Protein AF-A0A2P7EAV1-F1 (afdb_monomer_lite)

Structure (mmCIF, N/CA/C/O backbone):
data_AF-A0A2P7EAV1-F1
#
_entry.id   AF-A0A2P7EAV1-F1
#
loop_
_atom_site.group_PDB
_atom_site.id
_atom_site.type_symbol
_atom_site.label_atom_id
_atom_site.label_alt_id
_atom_site.label_comp_id
_atom_site.label_asym_id
_atom_site.label_entity_id
_atom_site.label_seq_id
_atom_site.pdbx_PDB_ins_code
_atom_site.Cartn_x
_atom_site.Cartn_y
_atom_site.Cartn_z
_atom_site.occupancy
_atom_site.B_iso_or_equiv
_atom_site.auth_seq_id
_atom_site.auth_comp_id
_atom_site.auth_asym_id
_atom_site.auth_atom_id
_atom_site.pdbx_PDB_model_num
ATOM 1 N N . MET A 1 1 ? -2.759 5.572 -10.181 1.00 83.88 1 MET A N 1
ATOM 2 C CA . MET A 1 1 ? -2.470 5.397 -8.748 1.00 83.88 1 MET A CA 1
ATOM 3 C C . MET A 1 1 ? -1.467 4.273 -8.643 1.00 83.88 1 MET A C 1
ATOM 5 O O . MET A 1 1 ? -1.638 3.305 -9.372 1.00 83.88 1 MET A O 1
ATOM 9 N N . ASP A 1 2 ? -0.425 4.432 -7.833 1.00 96.19 2 ASP A N 1
ATOM 10 C CA . ASP A 1 2 ? 0.626 3.425 -7.631 1.00 96.19 2 ASP A CA 1
ATOM 11 C C . ASP A 1 2 ? 0.460 2.725 -6.283 1.00 96.19 2 ASP A C 1
ATOM 13 O O . ASP A 1 2 ? 0.516 1.499 -6.218 1.00 96.19 2 ASP A O 1
ATOM 17 N N . LEU A 1 3 ? 0.152 3.492 -5.235 1.00 95.62 3 LEU A N 1
ATOM 18 C CA . LEU A 1 3 ? -0.102 2.996 -3.885 1.00 95.62 3 LEU A CA 1
ATOM 19 C C . LEU A 1 3 ? -1.404 3.590 -3.346 1.00 95.62 3 LEU A C 1
ATOM 21 O O . LEU A 1 3 ? -1.685 4.770 -3.562 1.00 95.62 3 LEU A O 1
ATOM 25 N N . GLN A 1 4 ? -2.185 2.790 -2.628 1.00 95.81 4 GLN A N 1
ATOM 26 C CA . GLN A 1 4 ? -3.384 3.247 -1.940 1.00 95.81 4 GLN A CA 1
ATOM 27 C C . GLN A 1 4 ? -3.350 2.868 -0.457 1.00 95.81 4 GLN A C 1
ATOM 29 O O . GLN A 1 4 ? -3.023 1.736 -0.104 1.00 95.81 4 GLN A O 1
ATOM 34 N N . LEU A 1 5 ? -3.702 3.822 0.404 1.00 94.31 5 LEU A N 1
ATOM 35 C CA . LEU A 1 5 ? -3.842 3.634 1.843 1.00 94.31 5 LEU A CA 1
ATOM 36 C C . LEU A 1 5 ? -5.328 3.620 2.201 1.00 94.31 5 LEU A C 1
ATOM 38 O O . LEU A 1 5 ? -6.051 4.588 1.948 1.00 94.31 5 LEU A O 1
ATOM 42 N N . ILE A 1 6 ? -5.782 2.510 2.783 1.00 93.44 6 ILE A N 1
ATOM 43 C CA . ILE A 1 6 ? -7.188 2.294 3.142 1.00 93.44 6 ILE A CA 1
ATOM 44 C C . ILE A 1 6 ? -7.304 2.239 4.669 1.00 93.44 6 ILE A C 1
ATOM 46 O O . ILE A 1 6 ? -6.710 1.345 5.275 1.00 93.44 6 ILE A O 1
ATOM 50 N N . PRO A 1 7 ? -8.061 3.143 5.313 1.00 91.38 7 PRO A N 1
ATOM 51 C CA . PRO A 1 7 ? -8.223 3.133 6.759 1.00 91.38 7 PRO A CA 1
ATOM 52 C C . PRO A 1 7 ? -8.903 1.838 7.224 1.00 91.38 7 PRO A C 1
ATOM 54 O O . PRO A 1 7 ? -9.851 1.348 6.611 1.00 91.38 7 PRO A O 1
ATOM 57 N N . SER A 1 8 ? -8.413 1.285 8.329 1.00 87.06 8 SER A N 1
ATOM 58 C CA . SER A 1 8 ? -8.873 0.044 8.949 1.00 87.06 8 SER A CA 1
ATOM 59 C C . SER A 1 8 ? -8.796 0.185 10.469 1.00 87.06 8 SER A C 1
ATOM 61 O O . SER A 1 8 ? -7.720 0.043 11.039 1.00 87.06 8 SER A O 1
ATOM 63 N N . ALA A 1 9 ? -9.932 0.448 11.123 1.00 83.19 9 ALA A N 1
ATOM 64 C CA . ALA A 1 9 ? -10.018 0.764 12.556 1.00 83.19 9 ALA A CA 1
ATOM 65 C C . ALA A 1 9 ? -9.052 1.901 12.977 1.00 83.19 9 ALA A C 1
ATOM 67 O O . ALA A 1 9 ? -9.363 3.073 12.736 1.00 83.19 9 ALA A O 1
ATOM 68 N N . ASP A 1 10 ? -7.885 1.556 13.528 1.00 84.56 10 ASP A N 1
ATOM 69 C CA . ASP A 1 10 ? -6.824 2.478 13.976 1.00 84.56 10 ASP A CA 1
ATOM 70 C C . ASP A 1 10 ? -5.514 2.349 13.181 1.00 84.56 10 ASP A C 1
ATOM 72 O O . ASP A 1 10 ? -4.453 2.807 13.599 1.00 84.56 10 ASP A O 1
ATOM 76 N N . ALA A 1 11 ? -5.591 1.724 12.013 1.00 92.38 11 ALA A N 1
ATOM 77 C CA . ALA A 1 11 ? -4.463 1.438 11.144 1.00 92.38 11 ALA A CA 1
ATOM 78 C C . ALA A 1 11 ? -4.829 1.689 9.673 1.00 92.38 11 ALA A C 1
ATOM 80 O O . ALA A 1 11 ? -5.957 2.066 9.347 1.00 92.38 11 ALA A O 1
ATOM 81 N N . TYR A 1 12 ? -3.882 1.455 8.769 1.00 94.81 12 TYR A N 1
ATOM 82 C CA . TYR A 1 12 ? -4.065 1.575 7.328 1.00 94.81 12 TYR A CA 1
ATOM 83 C C . TYR A 1 12 ? -3.591 0.314 6.618 1.00 94.81 12 TYR A C 1
ATOM 85 O O . TYR A 1 12 ? -2.495 -0.185 6.860 1.00 94.81 12 TYR A O 1
ATOM 93 N N . LYS A 1 13 ? -4.420 -0.189 5.706 1.00 95.44 13 LYS A N 1
ATOM 94 C CA . LYS A 1 13 ? -4.027 -1.220 4.750 1.00 95.44 13 LYS A CA 1
ATOM 95 C C . LYS A 1 13 ? -3.254 -0.589 3.605 1.00 95.44 13 LYS A C 1
ATOM 97 O O . LYS A 1 13 ? -3.690 0.427 3.060 1.00 95.44 13 LYS A O 1
ATOM 102 N N . LEU A 1 14 ? -2.157 -1.229 3.225 1.00 96.19 14 LEU A N 1
ATOM 103 C CA . LEU A 1 14 ? -1.361 -0.862 2.061 1.00 96.19 14 LEU A CA 1
ATOM 104 C C . LEU A 1 14 ? -1.819 -1.691 0.866 1.00 96.19 14 LEU A C 1
ATOM 106 O O . LEU A 1 14 ? -1.769 -2.920 0.902 1.00 96.19 14 LEU A O 1
ATOM 110 N N . LEU A 1 15 ? -2.255 -1.014 -0.191 1.00 96.56 15 LEU A N 1
ATOM 111 C CA . LEU A 1 15 ? -2.698 -1.647 -1.424 1.00 96.56 15 LEU A CA 1
ATOM 112 C C . LEU A 1 15 ? -1.833 -1.161 -2.597 1.00 96.56 15 LEU A C 1
ATOM 114 O O . LEU A 1 15 ? -1.975 -0.010 -3.020 1.00 96.56 15 LEU A O 1
ATOM 118 N N . PRO A 1 16 ? -0.944 -2.005 -3.145 1.00 96.50 16 PRO A N 1
ATOM 119 C CA . PRO A 1 16 ? -0.262 -1.691 -4.393 1.00 96.50 16 PRO A CA 1
ATOM 120 C C . PRO A 1 16 ? -1.258 -1.752 -5.558 1.00 96.50 16 PRO A C 1
ATOM 122 O O . PRO A 1 16 ? -1.929 -2.759 -5.766 1.00 96.50 16 PRO A O 1
ATOM 125 N N . ILE A 1 17 ? -1.346 -0.669 -6.329 1.00 96.56 17 ILE A N 1
ATOM 126 C CA . ILE A 1 17 ? -2.228 -0.557 -7.505 1.00 96.56 17 ILE A CA 1
ATOM 127 C C . ILE A 1 17 ? -1.445 -0.774 -8.805 1.00 96.56 17 ILE A C 1
ATOM 129 O O . ILE A 1 17 ? -2.010 -1.179 -9.820 1.00 96.56 17 ILE A O 1
ATOM 133 N N . SER A 1 18 ? -0.137 -0.516 -8.783 1.00 96.50 18 SER A N 1
ATOM 134 C CA . SER A 1 18 ? 0.757 -0.701 -9.922 1.00 96.50 18 SER A CA 1
ATOM 135 C C . SER A 1 18 ? 1.980 -1.534 -9.544 1.00 96.50 18 SER A C 1
ATOM 137 O O . SER A 1 18 ? 2.315 -1.694 -8.369 1.00 96.50 18 SER A O 1
ATOM 139 N N . VAL A 1 19 ? 2.690 -2.029 -10.561 1.00 96.38 19 VAL A N 1
ATOM 140 C CA . VAL A 1 19 ? 3.984 -2.708 -10.381 1.00 96.38 19 VAL A CA 1
ATOM 141 C C . VAL A 1 19 ? 4.998 -1.791 -9.691 1.00 96.38 19 VAL A C 1
ATOM 143 O O . VAL A 1 19 ? 5.774 -2.260 -8.867 1.00 96.38 19 VAL A O 1
ATOM 146 N N . ILE A 1 20 ? 4.958 -0.484 -9.974 1.00 97.12 20 ILE A N 1
ATOM 147 C CA . ILE A 1 20 ? 5.840 0.502 -9.338 1.00 97.12 20 ILE A CA 1
ATOM 148 C C . ILE A 1 20 ? 5.523 0.632 -7.845 1.00 97.12 20 ILE A C 1
ATOM 150 O O . ILE A 1 20 ? 6.442 0.634 -7.030 1.00 97.12 20 ILE A O 1
ATOM 154 N N . GLY A 1 21 ? 4.240 0.664 -7.472 1.00 97.00 21 GLY A N 1
ATOM 155 C CA . GLY A 1 21 ? 3.835 0.660 -6.065 1.00 97.00 21 GLY A CA 1
ATOM 156 C C . GLY A 1 21 ? 4.253 -0.612 -5.330 1.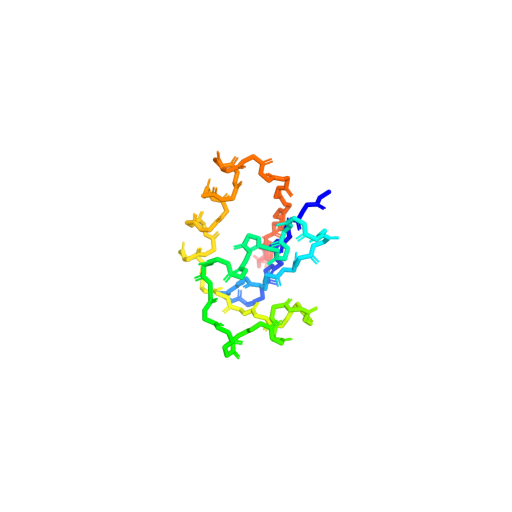00 97.00 21 GLY A C 1
ATOM 157 O O . GLY A 1 21 ? 4.753 -0.535 -4.212 1.00 97.00 21 GLY A O 1
ATOM 158 N N . MET A 1 22 ? 4.110 -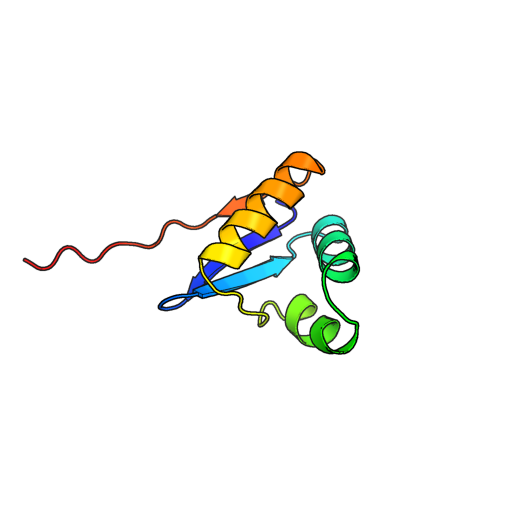1.778 -5.969 1.00 97.44 22 MET A N 1
ATOM 159 C CA . MET A 1 22 ? 4.561 -3.047 -5.389 1.00 97.44 22 MET A CA 1
ATOM 160 C C . MET A 1 22 ? 6.082 -3.084 -5.205 1.00 97.44 22 MET A C 1
ATOM 162 O O . MET A 1 22 ? 6.552 -3.461 -4.136 1.00 97.44 22 MET A O 1
ATOM 166 N N . LEU A 1 23 ? 6.851 -2.661 -6.213 1.00 97.31 23 LEU A N 1
ATOM 167 C CA . LEU A 1 23 ? 8.311 -2.623 -6.137 1.00 97.31 23 LEU A CA 1
ATOM 168 C C . LEU A 1 23 ? 8.786 -1.694 -5.019 1.00 97.31 23 LEU A C 1
ATOM 170 O O . LEU A 1 23 ? 9.674 -2.062 -4.257 1.00 97.31 23 LEU A O 1
ATOM 174 N N . TRP A 1 24 ? 8.173 -0.514 -4.900 1.00 97.50 24 TRP A N 1
ATOM 175 C CA . TRP A 1 24 ? 8.480 0.410 -3.815 1.00 97.50 24 TRP A CA 1
ATOM 176 C C . TRP A 1 24 ? 8.216 -0.247 -2.456 1.00 97.50 24 TRP A C 1
ATOM 178 O O . TRP A 1 24 ? 9.120 -0.308 -1.633 1.00 97.50 24 TRP A O 1
ATOM 188 N N . LEU A 1 25 ? 7.051 -0.870 -2.244 1.00 97.12 25 LEU A N 1
ATOM 189 C CA . LEU A 1 25 ? 6.774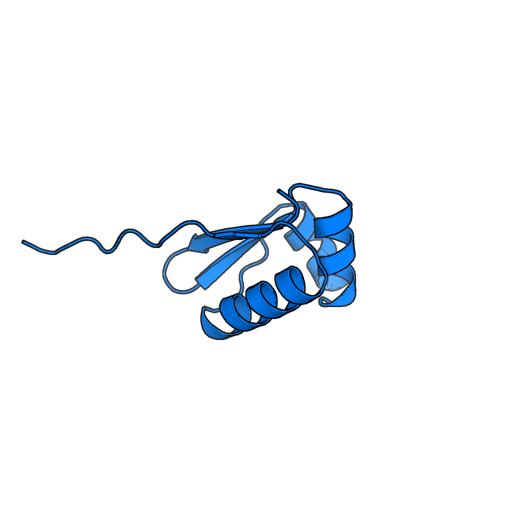 -1.588 -0.992 1.00 97.12 25 LEU A CA 1
ATOM 190 C C . LEU A 1 25 ? 7.819 -2.679 -0.695 1.00 97.12 25 LEU A C 1
ATOM 192 O O . LEU A 1 25 ? 8.260 -2.816 0.440 1.00 97.12 25 LEU A O 1
ATOM 196 N N . GLN A 1 26 ? 8.269 -3.432 -1.695 1.00 96.25 26 GLN A N 1
ATOM 197 C CA . GLN A 1 26 ? 9.267 -4.490 -1.499 1.00 96.25 26 GLN A CA 1
ATOM 198 C C . GLN A 1 26 ? 10.656 -3.979 -1.078 1.00 96.25 26 GLN A C 1
ATOM 200 O O . GLN A 1 26 ? 11.417 -4.745 -0.494 1.00 96.25 26 GLN A O 1
ATOM 205 N N . ILE A 1 27 ? 10.989 -2.710 -1.335 1.00 95.81 27 ILE A N 1
ATOM 206 C CA . ILE A 1 27 ? 12.240 -2.086 -0.867 1.00 95.81 27 ILE A CA 1
ATOM 207 C C . ILE A 1 27 ? 12.160 -1.745 0.629 1.00 95.81 27 ILE A C 1
ATOM 209 O O . ILE A 1 27 ? 13.166 -1.809 1.332 1.00 95.81 27 ILE A O 1
ATOM 213 N N . HIS A 1 28 ? 10.966 -1.405 1.120 1.00 95.00 28 HIS A N 1
ATOM 214 C CA . HIS A 1 28 ? 10.750 -0.952 2.498 1.00 95.00 28 HIS A CA 1
ATOM 215 C C . HIS A 1 28 ? 10.331 -2.073 3.462 1.00 95.00 28 HIS A C 1
ATOM 217 O O . HIS A 1 28 ? 10.382 -1.881 4.675 1.00 95.00 28 HIS A O 1
ATOM 223 N N . PHE A 1 29 ? 9.927 -3.238 2.949 1.00 96.19 29 PHE A N 1
ATOM 224 C CA . PHE A 1 29 ? 9.463 -4.370 3.751 1.00 96.19 29 PHE A CA 1
ATOM 225 C C . PHE A 1 29 ? 10.246 -5.647 3.444 1.00 96.19 29 PHE A C 1
ATOM 227 O O . PHE A 1 29 ? 10.505 -5.981 2.288 1.00 96.19 29 PHE A O 1
ATOM 234 N N . GLU A 1 30 ? 10.542 -6.418 4.490 1.00 96.44 30 GLU A N 1
ATOM 235 C CA . GLU A 1 30 ? 11.175 -7.730 4.355 1.00 96.44 30 GLU A CA 1
ATOM 236 C C . GLU A 1 30 ? 10.343 -8.697 3.499 1.00 96.44 30 GLU A C 1
ATOM 238 O O . GLU A 1 30 ? 9.108 -8.664 3.517 1.00 96.44 30 GLU A O 1
ATOM 243 N N . ASN A 1 31 ? 11.026 -9.629 2.826 1.00 96.12 31 ASN A N 1
ATOM 244 C CA . ASN A 1 31 ? 10.427 -10.626 1.929 1.00 96.12 31 ASN A CA 1
ATOM 245 C C . ASN A 1 31 ? 9.296 -11.440 2.576 1.00 96.12 31 ASN A C 1
ATOM 247 O O . ASN A 1 31 ? 8.356 -11.843 1.892 1.00 96.12 31 ASN A O 1
ATOM 251 N N . SER A 1 32 ? 9.360 -11.649 3.893 1.00 96.94 32 SER A N 1
ATOM 252 C CA . SER A 1 32 ? 8.324 -12.312 4.696 1.00 96.94 32 SER A CA 1
ATOM 253 C C . SER A 1 32 ? 6.945 -11.641 4.589 1.00 96.94 32 SER A C 1
ATOM 255 O O . SER A 1 32 ? 5.926 -12.308 4.761 1.00 96.94 32 SER A O 1
ATOM 257 N N . HIS A 1 33 ? 6.890 -10.350 4.251 1.00 95.81 33 HIS A N 1
ATOM 258 C CA . HIS A 1 33 ? 5.658 -9.567 4.133 1.00 95.81 33 HIS A CA 1
ATOM 259 C C . HIS A 1 33 ? 5.147 -9.436 2.694 1.00 95.81 33 HIS A C 1
ATOM 261 O O . HIS A 1 33 ? 4.036 -8.944 2.482 1.00 95.81 33 HIS A O 1
ATOM 267 N N . TRP A 1 34 ? 5.916 -9.863 1.690 1.00 96.12 34 TRP A N 1
ATOM 268 C CA . TRP A 1 34 ? 5.592 -9.612 0.283 1.00 96.12 34 TRP A CA 1
ATOM 269 C C . TRP A 1 34 ? 4.271 -10.250 -0.146 1.00 96.12 34 TRP A C 1
ATOM 271 O O . TRP A 1 34 ? 3.491 -9.613 -0.851 1.00 96.12 34 TRP A O 1
ATOM 281 N N . ASP A 1 35 ? 3.964 -11.452 0.344 1.00 96.94 35 ASP A N 1
ATOM 282 C CA . ASP A 1 35 ? 2.683 -12.112 0.073 1.00 96.94 35 ASP A CA 1
ATOM 283 C C . ASP A 1 35 ? 1.489 -11.332 0.642 1.00 96.94 35 ASP A C 1
ATOM 285 O O . ASP A 1 35 ? 0.416 -11.300 0.034 1.00 96.94 35 ASP A O 1
ATOM 289 N N . LEU A 1 36 ? 1.655 -10.692 1.804 1.00 96.38 36 LEU A N 1
ATOM 290 C CA . LEU A 1 36 ? 0.618 -9.856 2.414 1.00 96.38 36 LEU A CA 1
ATOM 291 C C . LEU A 1 36 ? 0.449 -8.540 1.651 1.00 96.38 36 LEU A C 1
ATOM 293 O O . LEU A 1 36 ? -0.686 -8.115 1.431 1.00 96.38 36 LEU A O 1
ATOM 297 N N . LEU A 1 37 ? 1.552 -7.926 1.216 1.00 96.44 37 LEU A N 1
ATOM 298 C CA . LEU A 1 37 ? 1.550 -6.708 0.399 1.00 96.44 37 LEU A CA 1
ATOM 299 C C . LEU A 1 37 ? 0.865 -6.954 -0.950 1.00 96.44 37 LEU A C 1
ATOM 301 O O . LEU A 1 37 ? -0.039 -6.209 -1.321 1.00 96.44 37 LEU A O 1
ATOM 305 N N . ALA A 1 38 ? 1.206 -8.052 -1.632 1.00 95.00 38 ALA A N 1
ATOM 306 C CA . ALA A 1 38 ? 0.609 -8.434 -2.913 1.00 95.00 38 ALA A CA 1
ATOM 307 C C . ALA A 1 38 ? -0.906 -8.676 -2.813 1.00 95.00 38 ALA A C 1
ATOM 309 O O . ALA A 1 38 ? -1.647 -8.422 -3.759 1.00 95.00 38 ALA A O 1
ATOM 310 N N . LYS A 1 39 ? -1.376 -9.153 -1.655 1.00 95.00 39 LYS A N 1
ATOM 311 C CA . LYS A 1 39 ? -2.799 -9.390 -1.378 1.00 95.00 39 LYS A CA 1
ATOM 312 C C . LYS A 1 39 ? -3.522 -8.162 -0.807 1.00 95.00 39 LYS A C 1
ATOM 314 O O . LYS A 1 39 ? -4.710 -8.261 -0.511 1.00 95.00 39 LYS A O 1
ATOM 319 N N . GLY A 1 40 ? -2.837 -7.032 -0.606 1.00 92.69 40 GLY A N 1
ATOM 320 C CA . GLY A 1 40 ? -3.417 -5.837 0.022 1.00 92.69 40 GLY A CA 1
ATOM 321 C C . GLY A 1 40 ? -3.839 -6.049 1.483 1.00 92.69 40 GLY A C 1
ATOM 322 O O . GLY A 1 40 ? -4.769 -5.406 1.971 1.00 92.69 40 GLY A O 1
ATOM 323 N N . MET A 1 41 ? -3.208 -7.006 2.169 1.00 93.62 41 MET A N 1
ATOM 324 C CA . MET A 1 41 ? -3.516 -7.388 3.553 1.00 93.62 41 MET A CA 1
ATOM 325 C C . MET A 1 41 ? -2.486 -6.872 4.559 1.00 93.62 41 MET A C 1
ATOM 327 O O . MET A 1 41 ? -2.690 -7.035 5.759 1.00 93.62 41 MET A O 1
ATOM 331 N N . ALA A 1 42 ? -1.397 -6.257 4.096 1.00 94.81 42 ALA A N 1
ATOM 332 C CA . ALA A 1 42 ? -0.441 -5.597 4.973 1.00 94.81 42 ALA A CA 1
ATOM 333 C C . ALA A 1 42 ? -1.098 -4.389 5.655 1.00 94.81 42 ALA A C 1
ATOM 335 O O . ALA A 1 42 ? -1.720 -3.558 4.990 1.00 94.81 42 ALA A O 1
ATOM 336 N N . VAL A 1 43 ? -0.960 -4.310 6.978 1.00 95.12 43 VAL A N 1
ATOM 337 C CA . VAL A 1 43 ? -1.521 -3.249 7.818 1.00 95.12 43 VAL A CA 1
ATOM 338 C C . VAL A 1 43 ? -0.378 -2.556 8.547 1.00 95.12 43 VAL A C 1
ATOM 340 O O . VAL A 1 43 ? 0.479 -3.226 9.115 1.00 95.12 43 VAL A O 1
ATOM 343 N N . VAL A 1 44 ? -0.391 -1.228 8.546 1.00 94.56 44 VAL A N 1
ATOM 344 C CA . VAL A 1 44 ? 0.539 -0.384 9.303 1.00 94.56 44 VAL A CA 1
ATOM 345 C C . VAL A 1 44 ? -0.241 0.566 10.198 1.00 94.56 44 VAL A C 1
ATOM 347 O O . VAL A 1 44 ? -1.356 0.964 9.856 1.00 94.56 44 VAL A O 1
ATOM 350 N N . ASP A 1 45 ? 0.320 0.928 11.345 1.00 94.50 45 ASP A N 1
ATOM 351 C CA . ASP A 1 45 ? -0.273 1.939 12.221 1.00 94.50 45 ASP A CA 1
ATOM 352 C C . ASP A 1 45 ? -0.339 3.323 1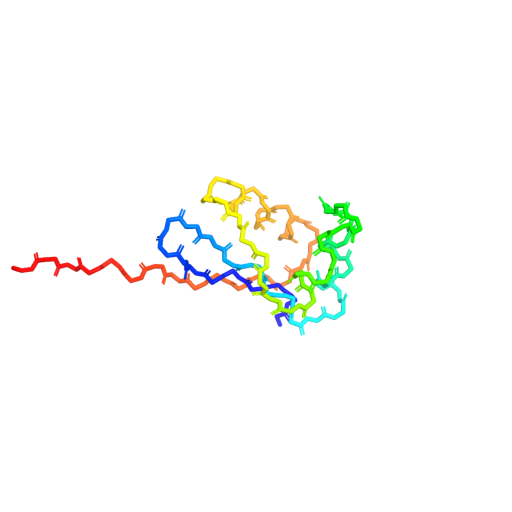1.542 1.00 94.50 45 ASP A C 1
ATOM 354 O 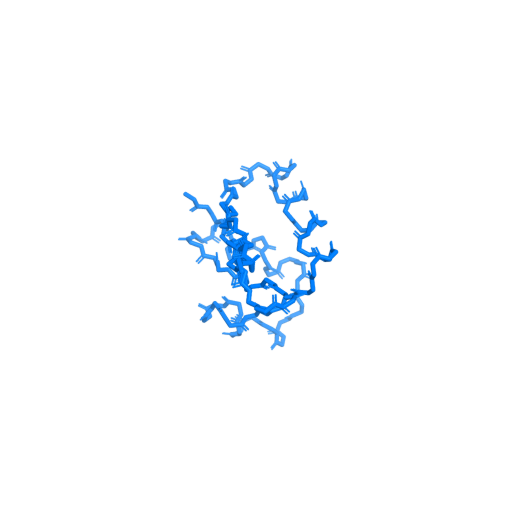O . ASP A 1 45 ? 0.214 3.548 10.461 1.00 94.50 45 ASP A O 1
ATOM 358 N N . ALA A 1 46 ? -1.062 4.256 12.165 1.00 91.00 46 ALA A N 1
ATOM 359 C CA . ALA A 1 46 ? -1.283 5.587 11.612 1.00 91.00 46 ALA A CA 1
ATOM 360 C C . ALA A 1 46 ? 0.016 6.390 11.398 1.00 91.00 46 ALA A C 1
ATOM 362 O O . ALA A 1 46 ? 0.151 7.031 10.353 1.00 91.00 46 ALA A O 1
ATOM 363 N N . ASP A 1 47 ? 0.975 6.319 12.321 1.00 93.00 47 ASP A N 1
ATOM 364 C CA . ASP A 1 47 ? 2.218 7.095 12.247 1.00 93.00 47 ASP A CA 1
ATOM 365 C C . ASP A 1 47 ? 3.110 6.568 11.114 1.00 93.00 47 ASP A C 1
ATOM 367 O O . ASP A 1 47 ? 3.559 7.323 10.244 1.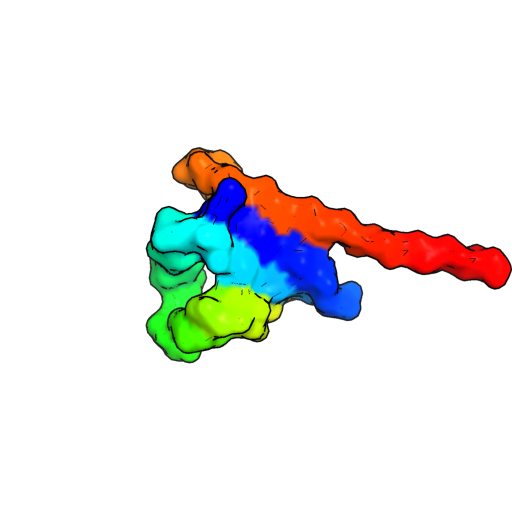00 93.00 47 ASP A O 1
ATOM 371 N N . SER A 1 48 ? 3.269 5.245 11.048 1.00 94.19 48 SER A N 1
ATOM 372 C CA . SER A 1 48 ? 3.957 4.538 9.967 1.00 94.19 48 SER A CA 1
ATOM 373 C C . SER A 1 48 ? 3.309 4.821 8.612 1.00 94.19 48 SER A C 1
ATOM 375 O O . SER A 1 48 ? 4.005 5.037 7.619 1.00 94.19 48 SER A O 1
ATOM 377 N N . SER A 1 49 ? 1.974 4.874 8.556 1.00 92.75 49 SER A N 1
ATOM 378 C CA . SER A 1 49 ? 1.235 5.181 7.328 1.00 92.75 49 SER A CA 1
ATOM 379 C C . SER A 1 49 ? 1.545 6.583 6.793 1.00 92.75 49 SER A C 1
ATOM 381 O O . SER A 1 49 ? 1.710 6.764 5.586 1.00 92.75 49 SER A O 1
ATOM 383 N N . GLN A 1 50 ? 1.684 7.565 7.688 1.00 92.62 50 GLN A N 1
ATOM 384 C CA . GLN A 1 50 ? 1.982 8.943 7.324 1.00 92.62 50 GLN A CA 1
ATOM 385 C C . GLN A 1 50 ? 3.424 9.079 6.826 1.00 92.62 50 GLN A C 1
ATOM 387 O O . GLN A 1 50 ? 3.655 9.724 5.802 1.00 92.62 50 GLN A O 1
ATOM 392 N N . ALA A 1 51 ? 4.374 8.425 7.501 1.00 94.88 51 ALA A N 1
ATOM 393 C CA . ALA A 1 51 ? 5.773 8.386 7.082 1.00 94.88 51 ALA A CA 1
ATOM 394 C C . ALA A 1 51 ? 5.940 7.718 5.704 1.00 94.88 51 ALA A C 1
ATOM 396 O O . ALA A 1 51 ? 6.579 8.286 4.820 1.00 94.88 51 ALA A O 1
ATOM 397 N N . LEU A 1 52 ? 5.301 6.562 5.487 1.00 94.88 52 LEU A N 1
ATOM 398 C CA . LEU A 1 52 ? 5.316 5.857 4.200 1.00 94.88 52 LEU A CA 1
ATOM 399 C C . LEU A 1 52 ? 4.679 6.687 3.081 1.00 94.88 52 LEU A C 1
ATOM 401 O O . LEU A 1 52 ? 5.207 6.732 1.975 1.00 94.88 52 LEU A O 1
ATOM 405 N N . CYS A 1 53 ? 3.557 7.357 3.356 1.00 94.38 53 CYS A N 1
ATOM 406 C CA . CYS A 1 53 ? 2.887 8.211 2.376 1.00 94.38 53 CYS A CA 1
ATOM 407 C C . CYS A 1 53 ? 3.792 9.375 1.943 1.00 94.38 53 CYS A C 1
ATOM 409 O O . CYS A 1 53 ? 3.944 9.626 0.746 1.00 94.38 53 CYS A O 1
ATOM 411 N N . ALA A 1 54 ? 4.439 10.044 2.903 1.00 95.50 54 ALA A N 1
ATOM 412 C CA . ALA A 1 54 ? 5.369 11.132 2.621 1.00 95.50 54 ALA A CA 1
ATOM 413 C C . ALA A 1 54 ? 6.570 10.665 1.780 1.00 95.50 54 ALA A C 1
ATOM 415 O O . ALA A 1 54 ? 6.916 11.321 0.797 1.00 95.50 54 ALA A O 1
ATOM 416 N N . ASP A 1 55 ? 7.164 9.522 2.126 1.00 96.94 55 ASP A N 1
ATOM 417 C CA . ASP A 1 55 ? 8.318 8.970 1.409 1.00 96.94 55 ASP A CA 1
ATOM 418 C C . ASP A 1 55 ? 7.961 8.492 -0.011 1.00 96.94 55 ASP A C 1
ATOM 420 O O . ASP A 1 55 ? 8.663 8.804 -0.977 1.00 96.94 55 ASP A O 1
ATOM 424 N N . ALA A 1 56 ? 6.811 7.831 -0.181 1.00 96.12 56 ALA A N 1
ATOM 425 C CA . ALA A 1 56 ? 6.315 7.414 -1.491 1.00 96.12 56 ALA A CA 1
ATOM 426 C C . ALA A 1 56 ? 6.048 8.618 -2.412 1.00 96.12 56 ALA A C 1
ATOM 428 O O . ALA A 1 56 ? 6.433 8.602 -3.584 1.00 96.12 56 ALA A O 1
ATOM 429 N N . LEU A 1 57 ? 5.437 9.686 -1.886 1.00 96.25 57 LEU A N 1
ATOM 430 C CA . LEU A 1 57 ? 5.223 10.931 -2.632 1.00 96.25 57 LEU A CA 1
ATOM 431 C C . LEU A 1 57 ? 6.551 11.599 -3.013 1.00 96.25 57 LEU A C 1
ATOM 433 O O . LEU A 1 57 ? 6.712 12.015 -4.161 1.00 96.25 57 LEU A O 1
ATOM 437 N N . ALA A 1 58 ? 7.514 11.665 -2.089 1.00 97.12 58 ALA A N 1
ATOM 438 C CA . ALA A 1 58 ? 8.851 12.201 -2.355 1.00 97.12 58 ALA A CA 1
ATOM 439 C C . ALA A 1 58 ? 9.616 11.377 -3.408 1.00 97.12 58 ALA A C 1
ATOM 441 O O . ALA A 1 58 ? 10.371 11.933 -4.204 1.00 97.12 58 ALA A O 1
ATOM 442 N N . SER A 1 59 ? 9.354 10.070 -3.464 1.00 95.88 59 SER A N 1
ATOM 443 C CA . SER A 1 59 ? 9.880 9.139 -4.469 1.00 95.88 59 SER A CA 1
ATOM 444 C C . SER A 1 59 ? 9.156 9.219 -5.825 1.00 95.88 59 SER A C 1
ATOM 446 O O . SER A 1 59 ? 9.509 8.502 -6.761 1.00 95.88 59 SER A O 1
ATOM 448 N N . GLY A 1 60 ? 8.146 10.086 -5.960 1.00 96.50 60 GLY A N 1
ATOM 449 C CA . GLY A 1 60 ? 7.413 10.322 -7.206 1.00 96.50 60 GLY A CA 1
ATOM 450 C C . GLY A 1 60 ? 6.244 9.366 -7.468 1.00 96.50 60 GLY A C 1
ATOM 451 O O . GLY A 1 60 ? 5.687 9.384 -8.570 1.00 96.50 60 GLY A O 1
ATOM 452 N N . LEU A 1 61 ? 5.846 8.544 -6.492 1.00 96.88 61 LEU A N 1
ATOM 453 C CA . LEU A 1 61 ? 4.685 7.664 -6.627 1.00 96.88 61 LEU A CA 1
ATOM 454 C C . LEU A 1 61 ? 3.379 8.458 -6.532 1.00 96.88 61 LEU A C 1
ATOM 456 O O . LEU A 1 61 ? 3.245 9.422 -5.777 1.00 96.88 61 LEU A O 1
ATOM 460 N N . ARG A 1 62 ? 2.353 7.998 -7.253 1.00 97.00 62 ARG A N 1
ATOM 461 C CA . ARG A 1 62 ? 0.988 8.517 -7.114 1.00 97.00 62 ARG A CA 1
ATOM 462 C C . ARG A 1 62 ? 0.298 7.798 -5.958 1.00 97.00 62 ARG A C 1
ATOM 464 O O . ARG A 1 62 ? -0.153 6.665 -6.141 1.00 97.00 62 ARG A O 1
ATOM 471 N N . VAL A 1 63 ? 0.198 8.458 -4.805 1.00 95.50 63 VAL A N 1
ATOM 472 C CA . VAL A 1 63 ? -0.387 7.888 -3.579 1.00 95.50 63 VAL A CA 1
ATOM 473 C C . VAL A 1 63 ? -1.814 8.376 -3.355 1.00 95.50 63 VAL A C 1
ATOM 475 O O . VAL A 1 63 ? -2.091 9.572 -3.411 1.00 95.50 63 VAL A O 1
ATOM 478 N N . GLY A 1 64 ? -2.729 7.440 -3.124 1.00 93.44 64 GLY A N 1
ATOM 479 C CA . GLY A 1 64 ? -4.138 7.708 -2.869 1.00 93.44 64 GLY A CA 1
ATOM 480 C C . GLY A 1 64 ? -4.464 7.348 -1.437 1.00 93.44 64 GLY A C 1
ATOM 481 O O . GLY A 1 64 ? -4.302 6.199 -1.041 1.00 93.44 64 GLY A O 1
ATOM 482 N N . GLN A 1 65 ? -4.944 8.306 -0.661 1.00 85.62 65 GLN A N 1
ATOM 483 C CA . GLN A 1 65 ? -5.345 8.063 0.716 1.00 85.62 65 GLN A CA 1
ATOM 484 C C . GLN A 1 65 ? -6.855 8.221 0.825 1.00 85.62 65 GLN A C 1
ATOM 486 O O . GLN A 1 65 ? -7.412 9.238 0.414 1.00 85.62 65 GLN A O 1
ATOM 491 N N . LEU A 1 66 ? -7.527 7.185 1.325 1.00 83.00 66 LEU A N 1
ATOM 492 C CA . LEU A 1 66 ? -8.937 7.299 1.670 1.00 83.00 66 LEU A CA 1
ATOM 493 C C . LEU A 1 66 ? -9.051 7.935 3.053 1.00 83.00 66 LEU A C 1
ATOM 495 O O . LEU A 1 66 ? -8.466 7.452 4.022 1.00 83.00 66 LEU A O 1
ATOM 499 N N . GLU A 1 67 ? -9.823 9.013 3.133 1.00 75.06 67 GLU A N 1
ATOM 500 C CA . GLU A 1 67 ? -10.102 9.685 4.396 1.00 75.06 67 GLU A CA 1
ATOM 501 C C . GLU A 1 67 ? -10.899 8.769 5.326 1.00 75.06 67 GLU A C 1
ATOM 503 O O . GLU A 1 67 ? -11.870 8.116 4.924 1.00 75.06 67 GLU A O 1
ATOM 508 N N . ARG A 1 68 ? -10.514 8.739 6.605 1.00 74.50 68 ARG A N 1
ATOM 509 C CA . ARG A 1 68 ? -11.307 8.060 7.629 1.00 74.50 68 ARG A CA 1
ATOM 510 C C . ARG A 1 68 ? -12.579 8.870 7.854 1.00 74.50 68 ARG A C 1
ATOM 512 O O . ARG A 1 68 ? -12.518 9.991 8.358 1.00 74.50 68 ARG A O 1
ATOM 519 N N . ILE A 1 69 ? -13.734 8.295 7.521 1.00 70.94 69 ILE A N 1
ATOM 520 C CA . ILE A 1 69 ? -15.024 8.898 7.864 1.00 70.94 69 ILE A CA 1
ATOM 521 C C . ILE A 1 69 ? -15.111 8.922 9.392 1.00 70.94 69 ILE A C 1
ATOM 523 O O . ILE A 1 69 ? -15.251 7.883 10.035 1.00 70.94 69 ILE A O 1
ATOM 527 N N . LYS A 1 70 ? -14.983 10.110 9.986 1.00 58.94 70 LYS A N 1
ATOM 528 C CA . LYS A 1 70 ? -15.273 10.308 11.404 1.00 58.94 70 LYS A CA 1
ATOM 529 C C . LYS A 1 70 ? -16.790 10.257 11.552 1.00 58.94 70 LYS A C 1
ATOM 531 O O . LYS A 1 70 ? -17.472 11.189 11.135 1.00 58.94 70 LYS A O 1
ATOM 536 N N . SER A 1 71 ? -17.322 9.171 12.102 1.00 57.53 71 SER A N 1
ATOM 537 C CA . SER A 1 71 ? -18.727 9.106 12.504 1.00 57.53 71 SER A CA 1
ATOM 538 C C . SER A 1 71 ? -18.975 10.209 13.538 1.00 57.53 71 SER A C 1
ATOM 540 O O . SER A 1 71 ? -18.512 10.106 14.672 1.00 57.53 71 SER A O 1
ATOM 542 N N . SER A 1 72 ? -19.644 11.296 13.146 1.00 49.62 72 SER A N 1
ATOM 543 C CA . SER A 1 72 ? -20.128 12.298 14.098 1.00 49.62 72 SER A CA 1
ATOM 544 C C . SER A 1 72 ? -21.222 11.635 14.927 1.00 49.62 72 SER A C 1
ATOM 546 O O . SER A 1 72 ? -22.289 11.332 14.397 1.00 49.62 72 SER A O 1
ATOM 548 N N . HIS A 1 73 ? -20.944 11.355 16.199 1.00 51.25 73 HIS A N 1
ATOM 549 C CA . HIS A 1 73 ? -21.985 10.979 17.148 1.00 51.25 73 HIS A CA 1
ATOM 550 C C . HIS A 1 73 ? -22.913 12.189 17.345 1.00 51.25 73 HIS A C 1
ATOM 552 O O . HIS A 1 73 ? -22.461 13.235 17.812 1.00 51.25 73 HIS A O 1
ATOM 558 N N . TYR A 1 74 ? -24.170 12.047 16.915 1.00 43.56 74 TYR A N 1
ATOM 559 C CA . TYR A 1 74 ? -25.306 12.858 17.362 1.00 43.56 74 TYR A CA 1
ATOM 560 C C . TYR A 1 74 ? -25.921 12.221 18.607 1.00 43.56 74 TYR A C 1
ATOM 562 O O . TYR A 1 74 ? -25.913 10.968 18.674 1.00 43.56 74 TYR A O 1
#

Sequence (74 aa):
MDLQLIPSADAYKLLPISVIGMLWLQIHFENSHWDLLAKGMAVVDADSSQALCADALASGLRVGQLERIKSSHY

Radius of gyration: 12.48 Å; chains: 1; bounding box: 38×25×28 Å

pLDDT: mean 90.74, std 11.74, range [43.56, 97.5]

Secondary structure (DSSP, 8-state):
--EEEEEETTEEEEEE-SHHHHHHHHHHS-GGGHHHHHTT--EEEHHHHHHHHHHHHHTT--EEE---------

Organism: NCBI:txid1910958

Foldseek 3Di:
DQWEWDDDPQKTFIEGPDPNNLVLVPVVDPPVCSVCRPVSNDIGGPVVVVVSQVVCVVVVHDYHYDDDPDPPDD